Protein AF-A0A921KQZ7-F1 (afdb_monomer_lite)

pLDDT: mean 88.26, std 9.12, range [43.16, 97.81]

Organism: NCBI:txid173362

Foldseek 3Di:
DPDQDQLVRVVCVVVVNPPDDDVVDFPWDFAFPPVCVLRPGFDADPVRHGDPVSSVVSVVCVVPTDTQFTAGRNHTPDHD

Secondary structure (DSSP, 8-state):
--PPPPHHHHHHHHTTT--S--TTS---EEE-TTHHHHTPPPPB-TTSPBPHHHHHHHHHHHHH---SEEEETTEEEEE-

Structure (mmCIF, N/CA/C/O backbone):
data_AF-A0A921KQZ7-F1
#
_entry.id   AF-A0A921KQZ7-F1
#
loop_
_atom_site.group_PDB
_atom_site.id
_atom_site.type_symbol
_atom_site.label_atom_id
_atom_site.label_alt_id
_atom_site.label_comp_id
_atom_site.label_asym_id
_atom_site.label_entity_id
_atom_site.label_seq_id
_atom_site.pdbx_PDB_ins_code
_atom_site.Cartn_x
_atom_site.Cartn_y
_atom_site.Cartn_z
_atom_site.occupancy
_atom_site.B_iso_or_equiv
_atom_site.auth_seq_id
_atom_site.auth_comp_id
_atom_site.auth_asym_id
_atom_site.auth_atom_id
_atom_site.pdbx_PDB_model_num
ATOM 1 N N . PRO A 1 1 ? 15.742 18.265 -12.453 1.00 43.16 1 PRO A N 1
ATOM 2 C CA . PRO A 1 1 ? 15.672 16.802 -12.686 1.00 43.16 1 PRO A CA 1
ATOM 3 C C . PRO A 1 1 ? 14.403 16.214 -12.052 1.00 43.16 1 PRO A C 1
ATOM 5 O O . PRO A 1 1 ? 14.239 16.302 -10.841 1.00 43.16 1 PRO A O 1
ATOM 8 N N . SER A 1 2 ? 13.493 15.657 -12.853 1.00 49.78 2 SER A N 1
ATOM 9 C CA . SER A 1 2 ? 12.354 14.881 -12.350 1.00 49.78 2 SER A CA 1
ATOM 10 C C . SER A 1 2 ? 12.869 13.529 -11.858 1.00 49.78 2 SER A C 1
ATOM 12 O O . SER A 1 2 ? 12.945 12.573 -12.629 1.00 49.78 2 SER A O 1
ATOM 14 N N . GLN A 1 3 ? 13.312 13.465 -10.601 1.00 56.25 3 GLN A N 1
ATOM 15 C CA . GLN A 1 3 ? 13.615 12.186 -9.966 1.00 56.25 3 GLN A CA 1
ATOM 16 C C . GLN A 1 3 ? 12.333 11.351 -9.953 1.00 56.25 3 GLN A C 1
ATOM 18 O O . GLN A 1 3 ? 11.331 11.737 -9.358 1.00 56.25 3 GLN A O 1
ATOM 23 N N . GLN A 1 4 ? 12.352 10.225 -10.660 1.00 72.25 4 GLN A N 1
ATOM 24 C CA . GLN A 1 4 ? 11.297 9.226 -10.560 1.00 72.25 4 GLN A CA 1
ATOM 25 C C . GLN A 1 4 ? 11.532 8.460 -9.257 1.00 72.25 4 GLN A C 1
ATOM 27 O O . GLN A 1 4 ? 12.596 7.863 -9.105 1.00 72.25 4 GLN A O 1
ATOM 32 N N . LEU A 1 5 ? 10.582 8.474 -8.319 1.00 81.62 5 LEU A N 1
ATOM 33 C CA . LEU A 1 5 ? 10.629 7.679 -7.080 1.00 81.62 5 LEU A CA 1
ATOM 34 C C . LEU A 1 5 ? 10.339 6.202 -7.372 1.00 81.62 5 LEU A C 1
ATOM 36 O O . LEU A 1 5 ? 9.676 5.876 -8.355 1.00 81.62 5 LEU A O 1
ATOM 40 N N . GLN A 1 6 ? 10.913 5.285 -6.591 1.00 89.75 6 GLN A N 1
ATOM 41 C CA . GLN A 1 6 ? 10.547 3.869 -6.639 1.00 89.75 6 GLN A CA 1
ATOM 42 C C . GLN A 1 6 ? 9.161 3.736 -6.004 1.00 89.75 6 GLN A C 1
ATOM 44 O O . GLN A 1 6 ? 8.833 4.521 -5.112 1.00 89.75 6 GLN A O 1
ATOM 49 N N . PRO A 1 7 ? 8.357 2.734 -6.387 1.00 90.56 7 PRO A N 1
ATOM 50 C CA . PRO A 1 7 ? 7.079 2.473 -5.734 1.00 90.56 7 PRO A CA 1
ATOM 51 C C . PRO A 1 7 ? 7.208 2.359 -4.208 1.00 90.56 7 PRO A C 1
ATOM 53 O O . PRO A 1 7 ? 6.424 2.964 -3.482 1.00 90.56 7 PRO A O 1
ATOM 56 N N . ARG A 1 8 ? 8.252 1.679 -3.712 1.00 89.31 8 ARG A N 1
ATOM 57 C CA . ARG A 1 8 ? 8.535 1.562 -2.269 1.00 89.31 8 ARG A CA 1
ATOM 58 C C . ARG A 1 8 ? 8.879 2.890 -1.605 1.00 89.31 8 ARG A C 1
ATOM 60 O O . ARG A 1 8 ? 8.457 3.143 -0.482 1.00 89.31 8 ARG A O 1
ATOM 67 N N . GLU A 1 9 ? 9.627 3.744 -2.298 1.00 90.19 9 GLU A N 1
ATOM 68 C CA . GLU A 1 9 ? 9.974 5.081 -1.805 1.00 90.19 9 GLU A CA 1
ATOM 69 C C . GLU A 1 9 ? 8.732 5.976 -1.748 1.00 90.19 9 GLU A C 1
ATOM 71 O O . GLU A 1 9 ? 8.532 6.696 -0.774 1.00 90.19 9 GLU A O 1
ATOM 76 N N . ALA A 1 10 ? 7.863 5.890 -2.759 1.00 89.50 10 ALA A N 1
ATOM 77 C CA . ALA A 1 10 ? 6.593 6.603 -2.778 1.00 89.50 10 ALA A CA 1
ATOM 78 C C . ALA A 1 10 ? 5.651 6.122 -1.660 1.00 89.50 10 ALA A C 1
ATOM 80 O O . ALA A 1 10 ? 5.012 6.947 -1.008 1.00 89.50 10 ALA A O 1
ATOM 81 N N . LEU A 1 11 ? 5.600 4.811 -1.395 1.00 89.88 11 LEU A N 1
ATOM 82 C CA . LEU A 1 11 ? 4.846 4.250 -0.271 1.00 89.88 11 LEU A CA 1
ATOM 83 C C . LEU A 1 11 ? 5.365 4.787 1.064 1.00 89.88 11 LEU A C 1
ATOM 85 O O . LEU A 1 11 ? 4.581 5.316 1.844 1.00 89.88 11 LEU A O 1
ATOM 89 N N . ALA A 1 12 ? 6.678 4.716 1.296 1.00 90.75 12 ALA A N 1
ATOM 90 C CA . ALA A 1 12 ? 7.290 5.229 2.518 1.00 90.75 12 ALA A CA 1
ATOM 91 C C . ALA A 1 12 ? 7.016 6.729 2.705 1.00 90.75 12 ALA A C 1
ATOM 93 O O . ALA A 1 12 ? 6.684 7.154 3.804 1.00 90.75 12 ALA A O 1
ATOM 94 N N . ALA A 1 13 ? 7.088 7.530 1.639 1.00 90.56 13 ALA A N 1
ATOM 95 C CA . ALA A 1 13 ? 6.730 8.945 1.701 1.00 90.56 13 ALA A CA 1
ATOM 96 C C . ALA A 1 13 ? 5.244 9.171 2.035 1.00 90.56 13 ALA A C 1
ATOM 98 O O . ALA A 1 13 ? 4.914 10.136 2.713 1.00 90.56 13 ALA A O 1
ATOM 99 N N . SER A 1 14 ? 4.355 8.283 1.586 1.00 89.12 14 SER A N 1
ATOM 100 C CA . SER A 1 14 ? 2.909 8.398 1.824 1.00 89.12 14 SER A CA 1
ATOM 101 C C . SER A 1 14 ? 2.494 7.981 3.237 1.00 89.12 14 SER A C 1
ATOM 103 O O . SER A 1 14 ? 1.405 8.339 3.678 1.00 89.12 14 SER A O 1
ATOM 105 N N . THR A 1 15 ? 3.336 7.224 3.945 1.00 91.06 15 THR A N 1
ATOM 106 C CA . THR A 1 15 ? 3.079 6.755 5.314 1.00 91.06 15 THR A CA 1
ATOM 107 C C . THR A 1 15 ? 3.968 7.435 6.355 1.00 91.06 15 THR A C 1
ATOM 109 O O . THR A 1 15 ? 4.116 6.910 7.455 1.00 91.06 15 THR A O 1
ATOM 112 N N . ASP A 1 16 ? 4.605 8.565 6.026 1.00 88.25 16 ASP A N 1
ATOM 113 C CA . ASP A 1 16 ? 5.597 9.237 6.883 1.00 88.25 16 ASP A CA 1
ATOM 114 C C . ASP A 1 16 ? 6.726 8.294 7.358 1.00 88.25 16 ASP A C 1
ATOM 116 O O . ASP A 1 16 ? 7.271 8.411 8.456 1.00 88.25 16 ASP A O 1
ATOM 120 N N . GLY A 1 17 ? 7.070 7.308 6.528 1.00 83.50 17 GLY A N 1
ATOM 121 C CA . GLY A 1 17 ? 8.068 6.281 6.814 1.00 83.50 17 GLY A CA 1
ATOM 122 C C . GLY A 1 17 ? 7.576 5.155 7.727 1.00 83.50 17 GLY A C 1
ATOM 123 O O . GLY A 1 17 ? 8.361 4.265 8.069 1.00 83.50 17 GLY A O 1
ATOM 124 N N . VAL A 1 18 ? 6.297 5.139 8.116 1.00 85.50 18 VAL A N 1
ATOM 125 C CA . VAL A 1 18 ? 5.709 4.048 8.899 1.00 85.50 18 VAL A CA 1
ATOM 126 C C . VAL A 1 18 ? 5.618 2.802 8.020 1.00 85.50 18 VAL A C 1
ATOM 128 O O . VAL A 1 18 ? 4.744 2.672 7.167 1.00 85.50 18 VAL A O 1
ATOM 131 N N . GLY A 1 19 ? 6.557 1.879 8.228 1.00 84.38 19 GLY A N 1
ATOM 132 C CA . GLY A 1 19 ? 6.626 0.602 7.510 1.00 84.38 19 GLY A CA 1
ATOM 133 C C . GLY A 1 19 ? 6.139 -0.602 8.315 1.00 84.38 19 GLY A C 1
ATOM 134 O O . GLY A 1 19 ? 6.170 -1.723 7.812 1.00 84.38 19 GLY A O 1
ATOM 135 N N . ARG A 1 20 ? 5.756 -0.413 9.584 1.00 88.81 20 ARG A N 1
ATOM 136 C CA . ARG A 1 20 ? 5.291 -1.488 10.471 1.00 88.81 20 ARG A CA 1
ATOM 137 C C . ARG A 1 20 ? 4.232 -0.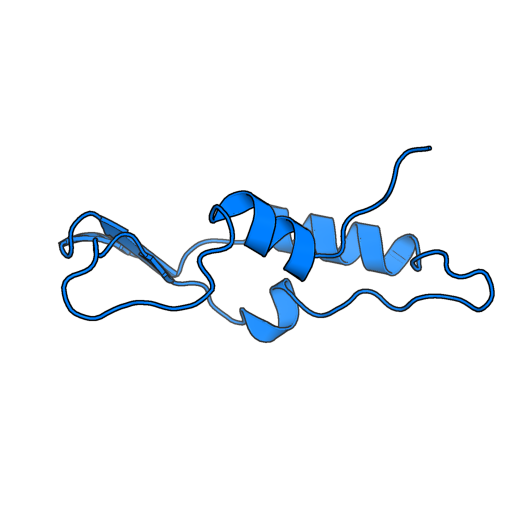979 11.432 1.00 88.81 20 ARG A C 1
ATOM 139 O O . ARG A 1 20 ? 4.329 0.133 11.942 1.00 88.81 20 ARG A O 1
ATOM 146 N N . LEU A 1 21 ? 3.268 -1.843 11.723 1.00 90.12 21 LEU A N 1
ATOM 147 C CA . LEU A 1 21 ? 2.302 -1.622 12.789 1.00 90.12 21 LEU A CA 1
ATOM 148 C C . LEU A 1 21 ? 2.976 -1.843 14.148 1.00 90.12 21 LEU A C 1
ATOM 150 O O . LEU A 1 21 ? 3.771 -2.770 14.314 1.00 90.12 21 LEU A O 1
ATOM 154 N N . ALA A 1 22 ? 2.640 -1.000 15.119 1.00 90.56 22 ALA A N 1
ATOM 155 C CA . ALA A 1 22 ? 3.114 -1.107 16.492 1.00 90.56 22 ALA A CA 1
ATOM 156 C C . ALA A 1 22 ? 1.945 -1.406 17.434 1.00 90.56 22 ALA A C 1
ATOM 158 O O . ALA A 1 22 ? 0.859 -0.838 17.300 1.00 90.56 22 ALA A O 1
ATOM 159 N N . VAL A 1 23 ? 2.175 -2.275 18.420 1.00 92.25 23 VAL A N 1
ATOM 160 C CA . VAL A 1 23 ? 1.190 -2.546 19.475 1.00 92.25 23 VAL A CA 1
ATOM 161 C C . VAL A 1 23 ? 0.924 -1.260 20.262 1.00 92.25 23 VAL A C 1
ATOM 163 O O . VAL A 1 23 ? 1.858 -0.564 20.648 1.00 92.25 23 VAL A O 1
ATOM 166 N N . GLY A 1 24 ? -0.355 -0.943 20.481 1.00 91.81 24 GLY A N 1
ATOM 167 C CA . GLY A 1 24 ? -0.786 0.305 21.125 1.00 91.81 24 GLY A CA 1
ATOM 168 C C . GLY A 1 24 ? -0.775 1.536 20.208 1.00 91.81 24 GLY A C 1
ATOM 169 O O . GLY A 1 24 ? -1.159 2.616 20.650 1.00 91.81 24 GLY A O 1
ATOM 170 N N . GLY A 1 25 ? -0.359 1.389 18.945 1.00 89.25 25 GLY A N 1
ATOM 171 C CA . GLY A 1 25 ? -0.430 2.440 17.931 1.00 89.25 25 GLY A CA 1
ATOM 172 C C . GLY A 1 25 ? -1.834 2.621 17.344 1.00 89.25 25 GLY A C 1
ATOM 173 O O . GLY A 1 25 ? -2.734 1.805 17.550 1.00 89.25 25 GLY A O 1
ATOM 174 N N . ARG A 1 26 ? -2.016 3.703 16.578 1.00 87.88 26 ARG A N 1
ATOM 175 C CA . ARG A 1 26 ? -3.262 3.969 15.850 1.00 87.88 26 ARG A CA 1
ATOM 176 C C . ARG A 1 26 ? -3.448 2.939 14.730 1.00 87.88 26 ARG A C 1
ATOM 178 O O . ARG A 1 26 ? -2.557 2.750 13.909 1.00 87.88 26 ARG A O 1
ATOM 185 N N . ALA A 1 27 ? -4.610 2.292 14.707 1.00 92.25 27 ALA A N 1
ATOM 186 C CA . ALA A 1 27 ? -4.954 1.254 13.738 1.00 92.25 27 ALA A CA 1
ATOM 187 C C . ALA A 1 27 ? -5.666 1.844 12.509 1.00 92.25 27 ALA A C 1
ATOM 189 O O . ALA A 1 27 ? -6.848 1.578 12.287 1.00 92.25 27 ALA A O 1
ATOM 190 N N . ASP A 1 28 ? -4.934 2.657 11.745 1.00 93.81 28 ASP A N 1
ATOM 191 C CA . ASP A 1 28 ? -5.355 3.147 10.430 1.00 93.81 28 ASP A CA 1
ATOM 192 C C . ASP A 1 28 ? -4.617 2.334 9.360 1.00 93.81 28 ASP A C 1
ATOM 194 O O . ASP A 1 28 ? -3.390 2.390 9.269 1.00 93.81 28 ASP A O 1
ATOM 198 N N . ILE A 1 29 ? -5.347 1.504 8.614 1.00 93.94 29 ILE A N 1
ATOM 199 C CA . ILE A 1 29 ? -4.779 0.473 7.737 1.00 93.94 29 ILE A CA 1
ATOM 200 C C . ILE A 1 29 ? -5.566 0.431 6.430 1.00 93.94 29 ILE A C 1
ATOM 202 O O . ILE A 1 29 ? -6.795 0.416 6.436 1.00 93.94 29 ILE A O 1
ATOM 206 N N . VAL A 1 30 ? -4.847 0.336 5.313 1.00 94.06 30 VAL A N 1
ATOM 207 C CA . VAL A 1 30 ? -5.410 0.001 4.003 1.00 94.06 30 VAL A CA 1
ATOM 208 C C . VAL A 1 30 ? -4.918 -1.392 3.631 1.00 94.06 30 VAL A C 1
ATOM 210 O O . VAL A 1 30 ? -3.712 -1.626 3.561 1.00 94.06 30 VAL A O 1
ATOM 213 N N . LEU A 1 31 ? -5.846 -2.325 3.433 1.00 95.00 31 LEU A N 1
ATOM 214 C CA . LEU A 1 31 ? -5.544 -3.680 2.985 1.00 95.00 31 LEU A CA 1
ATOM 215 C C . LEU A 1 31 ? -5.622 -3.726 1.462 1.00 95.00 31 LEU A C 1
ATOM 217 O O . LEU A 1 31 ? -6.646 -3.384 0.873 1.00 95.00 31 LEU A O 1
ATOM 221 N N . LEU A 1 32 ? -4.527 -4.145 0.838 1.00 94.38 32 LEU A N 1
ATOM 222 C CA . LEU A 1 32 ? -4.380 -4.240 -0.609 1.00 94.38 32 LEU A CA 1
ATOM 223 C C . LEU A 1 32 ? -4.177 -5.701 -0.993 1.00 94.38 32 LEU A C 1
ATOM 225 O O . LEU A 1 32 ? -3.482 -6.432 -0.285 1.00 94.38 32 LEU A O 1
ATOM 229 N N . ASP A 1 33 ? -4.759 -6.096 -2.118 1.00 92.38 33 ASP A N 1
ATOM 230 C CA . ASP A 1 33 ? -4.420 -7.365 -2.750 1.00 92.38 33 ASP A CA 1
ATOM 231 C C . ASP A 1 33 ? -3.085 -7.237 -3.494 1.00 92.38 33 ASP A C 1
ATOM 233 O O . ASP A 1 33 ? -2.734 -6.143 -3.941 1.00 92.38 33 ASP A O 1
ATOM 237 N N . GLU A 1 34 ? -2.334 -8.333 -3.605 1.00 89.31 34 GLU A N 1
ATOM 238 C CA . GLU A 1 34 ? -1.096 -8.406 -4.407 1.00 89.31 34 GLU A CA 1
ATOM 239 C C . GLU A 1 34 ? -0.078 -7.265 -4.132 1.00 89.31 34 GLU A C 1
ATOM 241 O O . GLU A 1 34 ? 0.648 -6.801 -5.017 1.00 89.31 34 GLU A O 1
ATOM 246 N N . ALA A 1 35 ? 0.006 -6.796 -2.878 1.00 88.25 35 ALA A N 1
ATOM 247 C CA . ALA A 1 35 ? 0.828 -5.641 -2.489 1.00 88.25 35 ALA A CA 1
ATOM 248 C C . ALA A 1 35 ? 2.314 -5.772 -2.875 1.00 88.25 35 ALA A C 1
ATOM 250 O O . ALA A 1 35 ? 2.951 -4.779 -3.240 1.00 88.25 35 ALA A O 1
ATOM 251 N N . ASP A 1 36 ? 2.861 -6.988 -2.840 1.00 87.12 36 ASP A N 1
ATOM 252 C CA . ASP A 1 36 ? 4.255 -7.253 -3.207 1.00 87.12 36 ASP A CA 1
ATOM 253 C C . ASP A 1 36 ? 4.555 -6.893 -4.671 1.00 87.12 36 ASP A C 1
ATOM 255 O O . ASP A 1 36 ? 5.633 -6.374 -4.969 1.00 87.12 36 ASP A O 1
ATOM 259 N N . GLU A 1 37 ? 3.598 -7.098 -5.580 1.00 88.50 37 GLU A N 1
ATOM 260 C CA . GLU A 1 37 ? 3.744 -6.760 -6.999 1.00 88.50 37 GLU A CA 1
ATOM 261 C C . GLU A 1 37 ? 3.514 -5.270 -7.273 1.00 88.50 37 GLU A C 1
ATOM 263 O O . GLU A 1 37 ? 4.174 -4.674 -8.137 1.00 88.50 37 GLU A O 1
ATOM 268 N N . LEU A 1 38 ? 2.590 -4.656 -6.526 1.00 90.06 38 LEU A N 1
ATOM 269 C CA . LEU A 1 38 ? 2.267 -3.229 -6.614 1.00 90.06 38 LEU A CA 1
ATOM 270 C C . LEU A 1 38 ? 3.461 -2.350 -6.241 1.00 90.06 38 LEU A C 1
ATOM 272 O O . LEU A 1 38 ? 3.709 -1.328 -6.887 1.00 90.06 38 LEU A O 1
ATOM 276 N N . PHE A 1 39 ? 4.217 -2.771 -5.227 1.00 91.31 39 PHE A N 1
ATOM 277 C CA . PHE A 1 39 ? 5.390 -2.057 -4.729 1.00 91.31 39 PHE A CA 1
ATOM 278 C C . PHE A 1 39 ? 6.707 -2.769 -5.059 1.00 91.31 39 PHE A C 1
ATOM 280 O O . PHE A 1 39 ? 7.708 -2.574 -4.367 1.00 91.31 39 PHE A O 1
ATOM 287 N N . ALA A 1 40 ? 6.735 -3.595 -6.104 1.00 90.50 40 ALA A N 1
ATOM 288 C CA . ALA A 1 40 ? 7.981 -4.149 -6.618 1.00 90.50 40 ALA A CA 1
ATOM 289 C C . ALA A 1 40 ? 8.893 -3.032 -7.159 1.00 90.50 40 ALA A C 1
ATOM 291 O O . ALA A 1 40 ? 8.425 -2.036 -7.720 1.00 90.50 40 ALA A O 1
ATOM 292 N N . ASP A 1 41 ? 10.206 -3.200 -7.000 1.00 90.69 41 ASP A N 1
ATOM 293 C CA . ASP A 1 41 ? 11.175 -2.231 -7.508 1.00 90.69 41 ASP A CA 1
ATOM 294 C C . ASP A 1 41 ? 11.176 -2.213 -9.040 1.00 90.69 41 ASP A C 1
ATOM 296 O O . ASP A 1 41 ? 11.144 -3.252 -9.703 1.00 90.69 41 ASP A O 1
ATOM 300 N N . ILE A 1 42 ? 11.235 -1.010 -9.616 1.00 90.81 42 ILE A N 1
ATOM 301 C CA . ILE A 1 42 ? 11.338 -0.849 -11.065 1.00 90.81 42 ILE A CA 1
ATOM 302 C C . ILE A 1 42 ? 12.788 -1.136 -11.477 1.00 90.81 42 ILE A C 1
ATOM 304 O O . ILE A 1 42 ? 13.701 -0.546 -10.879 1.00 90.81 42 ILE A O 1
ATOM 308 N N . PRO A 1 43 ? 13.019 -1.971 -12.512 1.00 88.69 43 PRO A N 1
ATOM 309 C CA . PRO A 1 43 ? 14.352 -2.228 -13.038 1.00 88.69 43 PRO A CA 1
ATOM 310 C C . PRO A 1 43 ? 15.093 -0.939 -13.389 1.00 88.69 43 PRO A C 1
ATOM 312 O O . PRO A 1 43 ? 14.531 -0.002 -13.964 1.00 88.69 43 PRO A O 1
ATOM 315 N N . VAL A 1 44 ? 16.380 -0.916 -13.062 1.00 86.94 44 VAL A N 1
ATOM 316 C CA . VAL A 1 44 ? 17.278 0.198 -13.358 1.00 86.94 44 VAL A CA 1
ATOM 317 C C . VAL A 1 44 ? 18.230 -0.240 -14.467 1.00 86.94 44 VAL A C 1
ATOM 319 O O . VAL A 1 44 ? 18.901 -1.262 -14.348 1.00 86.94 44 VAL A O 1
ATOM 322 N N . GLY A 1 45 ? 18.263 0.515 -15.564 1.00 81.19 45 GLY A N 1
ATOM 323 C CA . GLY A 1 45 ? 19.148 0.256 -16.696 1.00 81.19 45 GLY A CA 1
ATOM 324 C C . GLY A 1 45 ? 20.604 0.632 -16.407 1.00 81.19 45 GLY A C 1
ATOM 325 O O . GLY A 1 45 ? 20.924 1.253 -15.394 1.00 81.19 45 GLY A O 1
ATOM 326 N N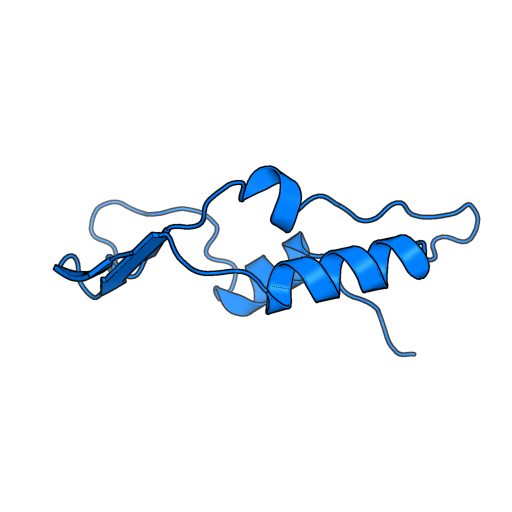 . ALA A 1 46 ? 21.500 0.322 -17.349 1.00 75.56 46 ALA A N 1
ATOM 327 C CA . ALA A 1 46 ? 22.950 0.517 -17.211 1.00 75.56 46 ALA A CA 1
ATOM 328 C C . ALA A 1 46 ? 23.391 1.969 -16.905 1.00 75.56 46 ALA A C 1
ATOM 330 O O . ALA A 1 46 ? 24.499 2.185 -16.427 1.00 75.56 46 ALA A O 1
ATOM 331 N N . GLY A 1 47 ? 22.530 2.962 -17.154 1.00 76.75 47 GLY A N 1
ATOM 332 C CA . GLY A 1 47 ? 22.769 4.373 -16.830 1.00 76.75 47 GLY A CA 1
ATOM 333 C C . GLY A 1 47 ? 22.255 4.823 -15.458 1.00 76.75 47 GLY A C 1
ATOM 334 O O . GLY A 1 47 ? 22.197 6.025 -15.214 1.00 76.75 47 GLY A O 1
ATOM 335 N N . GLY A 1 48 ? 21.799 3.909 -14.593 1.00 76.38 48 GLY A N 1
ATOM 336 C CA . GLY A 1 48 ? 21.187 4.266 -13.304 1.00 76.38 48 GLY A CA 1
ATOM 337 C C . GLY A 1 48 ? 19.781 4.871 -13.428 1.00 76.38 48 GLY A C 1
ATOM 338 O O . GLY A 1 48 ? 19.185 5.276 -12.432 1.00 76.38 48 GLY A O 1
ATOM 339 N N . LEU A 1 49 ? 19.240 4.930 -14.648 1.00 81.06 49 LEU A N 1
ATOM 340 C CA . LEU A 1 49 ? 17.887 5.394 -14.934 1.00 81.06 49 LEU A CA 1
ATOM 341 C C . LEU A 1 49 ? 16.909 4.225 -14.864 1.00 81.06 49 LEU A C 1
ATOM 343 O O . LEU A 1 49 ? 17.215 3.120 -15.313 1.00 81.06 49 LEU A O 1
ATOM 347 N N . LYS A 1 50 ? 15.725 4.481 -14.313 1.00 84.44 50 LYS A N 1
ATOM 348 C CA . LYS A 1 50 ? 14.634 3.504 -14.281 1.00 84.44 50 LYS A CA 1
ATOM 349 C C . LYS A 1 50 ? 14.138 3.244 -15.693 1.00 84.44 50 LYS A C 1
ATOM 351 O O . LYS A 1 50 ? 14.076 4.166 -16.506 1.00 84.44 50 LYS A O 1
ATOM 356 N N . ASP A 1 51 ? 13.769 2.000 -15.962 1.00 88.88 51 ASP A N 1
ATOM 357 C CA . ASP A 1 51 ? 13.084 1.662 -17.201 1.00 88.88 51 ASP A CA 1
ATOM 358 C C . ASP A 1 51 ? 11.742 2.410 -17.269 1.00 88.88 51 ASP A C 1
ATOM 360 O O . ASP A 1 51 ? 10.876 2.258 -16.405 1.00 88.88 51 ASP A O 1
ATOM 364 N N . GLU A 1 52 ? 11.582 3.265 -18.281 1.00 86.25 52 GLU A N 1
ATOM 365 C CA . GLU A 1 52 ? 10.436 4.172 -18.374 1.00 86.25 52 GLU A CA 1
ATOM 366 C C . GLU A 1 52 ? 9.119 3.418 -18.609 1.00 86.25 52 GLU A C 1
ATOM 368 O O . GLU A 1 52 ? 8.070 3.810 -18.089 1.00 86.25 52 GLU A O 1
ATOM 373 N N . ALA A 1 53 ? 9.153 2.324 -19.375 1.00 87.75 53 ALA A N 1
ATOM 374 C CA . ALA A 1 53 ? 7.965 1.525 -19.649 1.00 87.75 53 ALA A CA 1
ATOM 375 C C . ALA A 1 53 ? 7.499 0.801 -18.381 1.00 87.75 53 ALA A C 1
ATOM 377 O O . ALA A 1 53 ? 6.318 0.876 -18.031 1.00 87.75 53 ALA A O 1
ATOM 378 N N . ALA A 1 54 ? 8.428 0.187 -17.649 1.00 88.75 54 ALA A N 1
ATOM 379 C CA . ALA A 1 54 ? 8.162 -0.446 -16.367 1.00 88.75 54 ALA A CA 1
ATOM 380 C C . ALA A 1 54 ? 7.687 0.574 -15.321 1.00 88.75 54 ALA A C 1
ATOM 382 O O . ALA A 1 54 ? 6.725 0.304 -14.601 1.00 88.75 54 ALA A O 1
ATOM 383 N N . ALA A 1 55 ? 8.278 1.774 -15.287 1.00 88.19 55 ALA A N 1
ATOM 384 C CA . ALA A 1 55 ? 7.851 2.852 -14.400 1.00 88.19 55 ALA A CA 1
ATOM 385 C C . ALA A 1 55 ? 6.421 3.319 -14.690 1.00 88.19 55 ALA A C 1
ATOM 387 O O . ALA A 1 55 ? 5.606 3.439 -13.771 1.00 88.19 55 ALA A O 1
ATOM 388 N N . ARG A 1 56 ? 6.075 3.532 -15.966 1.00 88.12 56 ARG A N 1
ATOM 389 C CA . ARG A 1 56 ? 4.697 3.864 -16.360 1.00 88.12 56 ARG A CA 1
ATOM 390 C C . ARG A 1 56 ? 3.724 2.740 -16.022 1.00 88.12 56 ARG A C 1
ATOM 392 O O . ARG A 1 56 ? 2.641 3.025 -15.518 1.00 88.12 56 ARG A O 1
ATOM 399 N N . GLY A 1 57 ? 4.108 1.486 -16.256 1.00 90.06 57 GLY A N 1
ATOM 400 C CA . GLY A 1 57 ? 3.298 0.318 -15.916 1.00 90.06 57 GLY A CA 1
ATOM 401 C C . GLY A 1 57 ? 3.056 0.181 -14.412 1.00 90.06 57 GLY A C 1
ATOM 402 O O . GLY A 1 57 ? 1.935 -0.095 -13.995 1.00 90.06 57 GLY A O 1
ATOM 403 N N . ALA A 1 58 ? 4.074 0.416 -13.581 1.00 89.31 58 ALA A N 1
ATOM 404 C CA . ALA A 1 58 ? 3.933 0.443 -12.124 1.00 89.31 58 ALA A CA 1
ATOM 405 C C . ALA A 1 58 ? 3.001 1.575 -11.666 1.00 89.31 58 ALA A C 1
ATOM 407 O O . ALA A 1 58 ? 2.065 1.338 -10.908 1.00 89.31 58 ALA A O 1
ATOM 408 N N . ALA A 1 59 ? 3.181 2.790 -12.196 1.00 88.50 59 ALA A N 1
ATOM 409 C CA . ALA A 1 59 ? 2.308 3.919 -11.879 1.00 88.50 59 ALA A CA 1
ATOM 410 C C . ALA A 1 59 ? 0.849 3.678 -12.305 1.00 88.50 59 ALA A C 1
ATOM 412 O O . ALA A 1 59 ? -0.072 4.082 -11.598 1.00 88.50 59 ALA A O 1
ATOM 413 N N . ALA A 1 60 ? 0.622 3.025 -13.449 1.00 90.44 60 ALA A N 1
ATOM 414 C CA . ALA A 1 60 ? -0.717 2.661 -13.902 1.00 90.44 60 ALA A CA 1
ATO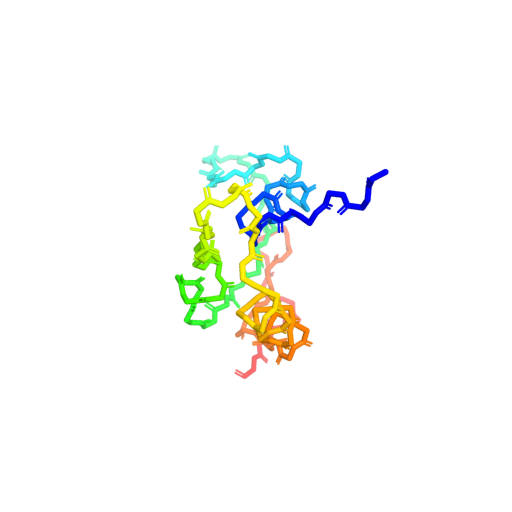M 415 C C . ALA A 1 60 ? -1.382 1.648 -12.957 1.00 90.44 60 ALA A C 1
ATOM 417 O O . ALA A 1 60 ? -2.528 1.859 -12.569 1.00 90.44 60 ALA A O 1
ATOM 418 N N . ARG A 1 61 ? -0.649 0.608 -12.533 1.00 90.31 61 ARG A N 1
ATOM 419 C CA . ARG A 1 61 ? -1.134 -0.389 -11.565 1.00 90.31 61 ARG A CA 1
ATOM 420 C C . ARG A 1 61 ? -1.498 0.246 -10.223 1.00 90.31 61 ARG A C 1
ATOM 422 O O . ARG A 1 61 ? -2.600 0.031 -9.740 1.00 90.31 61 ARG A O 1
ATOM 429 N N . LEU A 1 62 ? -0.635 1.108 -9.680 1.00 89.62 62 LEU A N 1
ATOM 430 C CA . LEU A 1 62 ? -0.908 1.823 -8.425 1.00 89.62 62 LEU A CA 1
ATOM 431 C C . LEU A 1 62 ? -2.160 2.709 -8.500 1.00 89.62 62 LEU A C 1
ATOM 433 O O . LEU A 1 62 ? -2.912 2.783 -7.536 1.00 89.62 62 LEU A O 1
ATOM 437 N N . ARG A 1 63 ? -2.412 3.372 -9.637 1.00 89.12 63 ARG A N 1
ATOM 438 C CA . ARG A 1 63 ? -3.622 4.198 -9.825 1.00 89.12 63 ARG A CA 1
ATOM 439 C C . ARG A 1 63 ? -4.902 3.382 -9.961 1.00 89.12 63 ARG A C 1
ATOM 441 O O . ARG A 1 63 ? -5.970 3.907 -9.676 1.00 89.12 63 ARG A O 1
ATOM 448 N N . ALA A 1 64 ? -4.793 2.158 -10.461 1.00 91.88 64 ALA A N 1
ATOM 449 C CA . ALA A 1 64 ? -5.923 1.259 -10.646 1.00 91.88 64 ALA A CA 1
ATOM 450 C C . ALA A 1 64 ? -6.205 0.402 -9.404 1.00 91.88 64 ALA A C 1
ATOM 452 O O . ALA A 1 64 ? -7.155 -0.378 -9.427 1.00 91.88 64 ALA A O 1
ATOM 453 N N . VAL A 1 65 ? -5.378 0.510 -8.356 1.00 92.25 65 VAL A N 1
ATOM 454 C CA . VAL A 1 65 ? -5.536 -0.308 -7.158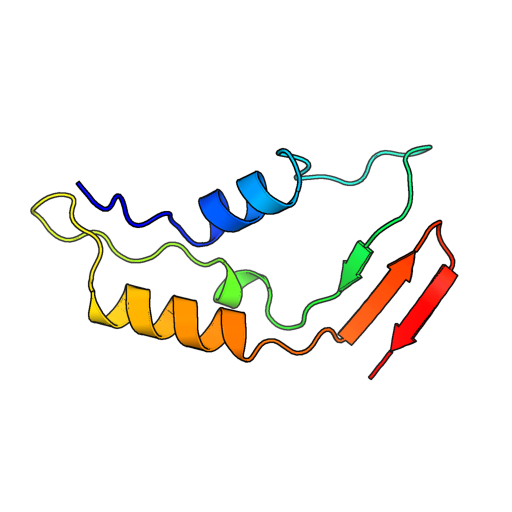 1.00 92.25 65 VAL A CA 1
ATOM 455 C C . VAL A 1 65 ? -6.864 0.002 -6.483 1.00 92.25 65 VAL A C 1
ATOM 457 O O . VAL A 1 65 ? -7.240 1.162 -6.312 1.00 92.25 65 VAL A O 1
ATOM 460 N N . ASP A 1 66 ? -7.551 -1.056 -6.082 1.00 92.75 66 ASP A N 1
ATOM 461 C CA . ASP A 1 66 ? -8.800 -0.978 -5.347 1.00 92.75 66 ASP A CA 1
ATOM 462 C C . ASP A 1 66 ? -8.607 -1.695 -4.007 1.00 92.75 66 ASP A C 1
ATOM 46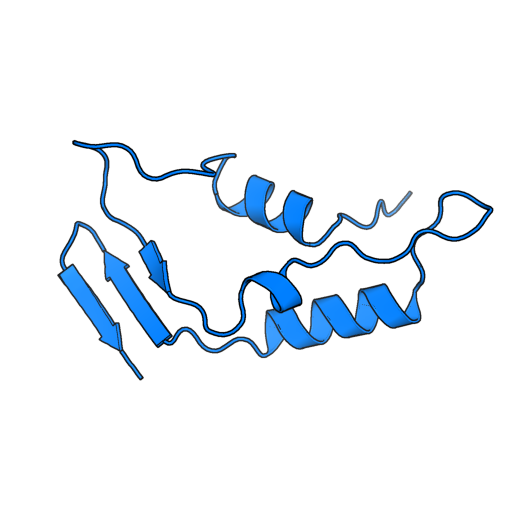4 O O . ASP A 1 66 ? -8.340 -2.903 -4.005 1.00 92.75 66 ASP A O 1
ATOM 468 N N . PRO A 1 67 ? -8.638 -0.974 -2.873 1.00 94.75 67 PRO A N 1
ATOM 469 C CA . PRO A 1 67 ? -8.420 -1.582 -1.571 1.00 94.75 67 PRO A CA 1
ATOM 470 C C . PRO A 1 67 ? -9.440 -2.672 -1.250 1.00 94.75 67 PRO A C 1
ATOM 472 O O . PRO A 1 67 ? -10.644 -2.490 -1.414 1.00 94.75 67 PRO A O 1
ATOM 475 N N . LEU A 1 68 ? -8.962 -3.783 -0.690 1.00 96.81 68 LEU A N 1
ATOM 476 C CA . LEU A 1 68 ? -9.826 -4.840 -0.164 1.00 96.81 68 LEU A CA 1
ATOM 477 C C . LEU A 1 68 ? -10.624 -4.342 1.042 1.00 96.81 68 LEU A C 1
ATOM 479 O O . LEU A 1 68 ? -11.796 -4.678 1.200 1.00 96.81 68 LEU A O 1
ATOM 483 N N . ALA A 1 69 ? -9.979 -3.549 1.900 1.00 97.44 69 ALA A N 1
ATOM 484 C CA . ALA A 1 69 ? -10.602 -2.967 3.075 1.00 97.44 69 ALA A CA 1
ATOM 485 C C . ALA A 1 69 ? -9.844 -1.739 3.588 1.00 97.44 69 ALA A C 1
ATOM 487 O O . ALA A 1 69 ? -8.622 -1.637 3.452 1.00 97.44 69 ALA A O 1
ATOM 488 N N . THR A 1 70 ? -10.579 -0.853 4.257 1.00 96.81 70 THR A N 1
ATOM 489 C CA . THR A 1 70 ? -10.031 0.293 4.989 1.00 96.81 70 THR A CA 1
ATOM 490 C C . THR A 1 70 ? -10.446 0.198 6.447 1.00 96.81 70 THR A C 1
ATOM 492 O O . THR A 1 70 ? -11.634 0.097 6.764 1.00 96.81 70 THR A O 1
ATOM 495 N N . VAL A 1 71 ? -9.464 0.252 7.341 1.00 97.06 71 VAL A N 1
ATOM 496 C CA . VAL A 1 71 ? -9.657 0.282 8.789 1.00 97.06 71 VAL A CA 1
ATOM 497 C C . VAL A 1 71 ? -9.223 1.647 9.305 1.00 97.06 71 VAL A C 1
ATOM 499 O O . VAL A 1 71 ? -8.121 2.090 8.995 1.00 97.06 71 VAL A O 1
ATOM 502 N N . VAL A 1 72 ? -10.062 2.306 10.103 1.00 96.00 72 VAL A N 1
ATOM 503 C CA . VAL A 1 72 ? -9.751 3.594 10.742 1.00 96.00 72 VAL A CA 1
ATOM 504 C C . VAL A 1 72 ? -9.993 3.473 12.238 1.00 96.00 72 VAL A C 1
ATOM 506 O O . VAL A 1 72 ? -11.060 3.045 12.675 1.00 96.00 72 VAL A O 1
ATOM 509 N N . ALA A 1 73 ? -8.988 3.820 13.043 1.00 93.25 73 ALA A N 1
ATOM 510 C CA . ALA A 1 73 ? -9.017 3.678 14.498 1.00 93.25 73 ALA A CA 1
ATOM 511 C C . ALA A 1 73 ? -9.491 2.282 14.971 1.00 93.25 73 ALA A C 1
ATOM 513 O O . ALA A 1 73 ? -10.178 2.153 15.985 1.00 93.25 73 ALA A O 1
ATOM 514 N N . GLY A 1 74 ? -9.130 1.231 14.225 1.00 93.88 74 GLY A N 1
ATOM 515 C CA . GLY A 1 74 ? -9.493 -0.157 14.525 1.00 93.88 74 GLY A CA 1
ATOM 516 C C . GLY A 1 74 ? -10.912 -0.572 14.117 1.00 93.88 74 GLY A C 1
ATOM 517 O O . GLY A 1 74 ? -11.329 -1.677 14.458 1.00 93.88 74 GLY A O 1
ATOM 518 N N . ARG A 1 75 ? -11.659 0.274 13.398 1.00 96.06 75 ARG A N 1
ATOM 519 C CA . ARG A 1 75 ? -12.982 -0.053 12.847 1.00 96.06 75 ARG A CA 1
ATOM 520 C C . ARG A 1 75 ? -12.910 -0.232 11.342 1.00 96.06 75 ARG A C 1
ATOM 522 O O . ARG A 1 75 ? -12.211 0.514 10.670 1.00 96.06 75 ARG A O 1
ATOM 529 N N . LEU A 1 76 ? -13.631 -1.223 10.829 1.00 97.56 76 LEU A N 1
ATOM 530 C CA . LEU A 1 76 ? -13.767 -1.448 9.396 1.00 97.56 76 LEU A CA 1
ATOM 531 C C . LEU A 1 76 ? -14.728 -0.403 8.812 1.00 97.56 76 LEU A C 1
ATOM 533 O O . LEU A 1 76 ? -15.922 -0.453 9.091 1.00 97.56 76 LEU A O 1
ATOM 537 N N . GLU A 1 77 ? -14.200 0.531 8.024 1.00 97.81 77 GLU A N 1
ATOM 538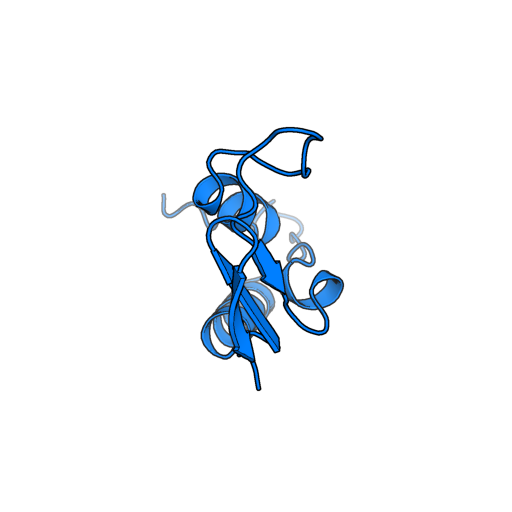 C CA . GLU A 1 77 ? -14.969 1.634 7.425 1.00 97.81 77 GLU A CA 1
ATOM 539 C C . GLU A 1 77 ? -15.389 1.328 5.982 1.00 97.81 77 GLU A C 1
ATOM 541 O O . GLU A 1 77 ? -16.420 1.806 5.512 1.00 97.81 77 GLU A O 1
ATOM 546 N N . SER A 1 78 ? -14.611 0.508 5.268 1.00 96.25 78 SER A N 1
ATOM 547 C CA . SER A 1 78 ? -14.966 0.026 3.933 1.00 96.25 78 SER A CA 1
ATOM 548 C C . SER A 1 78 ? -14.421 -1.377 3.688 1.00 96.25 78 SER A C 1
ATOM 550 O O . SER A 1 78 ? -13.351 -1.727 4.188 1.00 96.25 78 SER A O 1
ATOM 552 N N . GLN A 1 79 ? -15.134 -2.158 2.883 1.00 96.00 79 GLN A N 1
ATOM 553 C CA . GLN A 1 79 ? -14.711 -3.470 2.400 1.00 96.00 79 GLN A CA 1
ATOM 554 C C . GLN A 1 79 ? -15.340 -3.720 1.027 1.00 96.00 79 GLN A C 1
ATOM 556 O O . GLN A 1 79 ? -16.479 -3.300 0.803 1.00 96.00 79 GLN A O 1
ATOM 561 N N . ARG A 1 80 ? -14.595 -4.374 0.132 1.00 89.62 80 ARG A N 1
ATOM 562 C CA . ARG A 1 80 ? -15.093 -4.813 -1.175 1.00 89.62 80 ARG A CA 1
ATOM 563 C C . ARG A 1 80 ? -15.741 -6.194 -1.129 1.00 89.62 80 ARG A C 1
ATOM 565 O O . ARG A 1 80 ? -15.287 -7.037 -0.322 1.00 89.62 80 ARG A O 1
#

Radius of gyration: 15.01 Å; chains: 1; bounding box: 38×25×41 Å

Sequence (80 aa):
PSQQLQPREALAASTDGVGRLAVGGRADIVLLDEADELFADIPVGAGGLKDEAAARGAAARLRAVDPLATVVAGRLESQR